Protein AF-A0A3L6QCS3-F1 (afdb_monomer_lite)

Structure (mmCIF, N/CA/C/O backbone):
data_AF-A0A3L6QCS3-F1
#
_entry.id   AF-A0A3L6QCS3-F1
#
loop_
_atom_site.group_PDB
_atom_site.id
_atom_site.type_symbol
_atom_site.label_atom_id
_atom_site.label_alt_id
_atom_site.label_comp_id
_atom_site.label_asym_id
_atom_site.label_entity_id
_atom_site.label_seq_id
_atom_site.pdbx_PDB_ins_code
_atom_site.Cartn_x
_atom_site.Cartn_y
_atom_site.Cartn_z
_atom_site.occupancy
_atom_site.B_iso_or_equiv
_atom_site.auth_seq_id
_atom_site.auth_comp_id
_atom_site.auth_asym_id
_atom_site.auth_atom_id
_atom_site.pdbx_PDB_model_num
ATOM 1 N N . MET A 1 1 ? -27.049 5.286 -8.875 1.00 29.06 1 MET A N 1
ATOM 2 C CA . MET A 1 1 ? -26.240 6.213 -8.058 1.00 29.06 1 MET A CA 1
ATOM 3 C C . MET A 1 1 ? -25.420 5.361 -7.111 1.00 29.06 1 MET A C 1
ATOM 5 O O . MET A 1 1 ? -26.005 4.749 -6.232 1.00 29.06 1 MET A O 1
ATOM 9 N N . ALA A 1 2 ? -24.121 5.216 -7.363 1.00 25.64 2 ALA A N 1
ATOM 10 C CA . ALA A 1 2 ? -23.216 4.507 -6.466 1.00 25.64 2 ALA A CA 1
ATOM 11 C C . ALA A 1 2 ? -22.582 5.552 -5.545 1.00 25.64 2 ALA A C 1
ATOM 13 O O . ALA A 1 2 ? -21.767 6.357 -5.992 1.00 25.64 2 ALA A O 1
ATOM 14 N N . THR A 1 3 ? -23.014 5.604 -4.289 1.00 27.67 3 THR A N 1
ATOM 15 C CA . THR A 1 3 ? -22.291 6.328 -3.246 1.00 27.67 3 THR A CA 1
ATOM 16 C C . THR A 1 3 ? -21.029 5.529 -2.953 1.00 27.67 3 THR A C 1
ATOM 18 O O . THR A 1 3 ? -21.089 4.464 -2.347 1.00 27.67 3 THR A O 1
ATOM 21 N N . SER A 1 4 ? -19.896 6.010 -3.461 1.00 33.09 4 SER A N 1
ATOM 22 C CA . SER A 1 4 ? -18.569 5.577 -3.032 1.00 33.09 4 SER A CA 1
ATOM 23 C C . SER A 1 4 ? -18.383 6.039 -1.589 1.00 33.09 4 SER A C 1
ATOM 25 O O . SER A 1 4 ? -17.844 7.117 -1.346 1.00 33.09 4 SER A O 1
ATOM 27 N N . THR A 1 5 ? -18.892 5.267 -0.633 1.00 35.19 5 THR A N 1
ATOM 28 C CA . THR A 1 5 ? -18.577 5.444 0.782 1.00 35.19 5 THR A CA 1
ATOM 29 C C . THR A 1 5 ? -17.108 5.067 0.930 1.00 35.19 5 THR A C 1
ATOM 31 O O . THR A 1 5 ? -16.759 3.893 0.901 1.00 35.19 5 THR A O 1
ATOM 34 N N . GLY A 1 6 ? -16.222 6.061 0.921 1.00 42.38 6 GLY A N 1
ATOM 35 C CA . GLY A 1 6 ? -14.818 5.824 1.225 1.00 42.38 6 GLY A CA 1
ATOM 36 C C . GLY A 1 6 ? -14.727 5.413 2.687 1.00 42.38 6 GLY A C 1
ATOM 37 O O . GLY A 1 6 ? -15.093 6.204 3.552 1.00 42.38 6 GLY A O 1
ATOM 38 N N . ASP A 1 7 ? -14.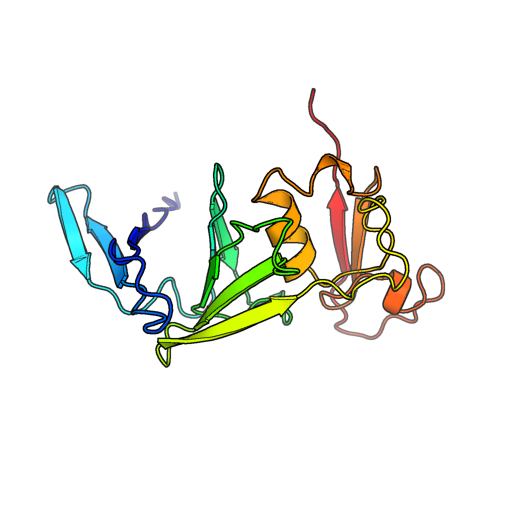289 4.186 2.952 1.00 53.19 7 ASP A N 1
ATOM 39 C CA . ASP A 1 7 ? -14.027 3.729 4.313 1.00 53.19 7 ASP A CA 1
ATOM 40 C C . ASP A 1 7 ? -12.887 4.574 4.892 1.00 53.19 7 ASP A C 1
ATOM 42 O O . ASP A 1 7 ? -11.745 4.519 4.428 1.00 53.19 7 ASP A O 1
ATOM 46 N N . VAL A 1 8 ? -13.215 5.426 5.864 1.00 56.22 8 VAL A N 1
ATOM 47 C CA . VAL A 1 8 ? -12.225 6.227 6.585 1.00 56.22 8 VAL A CA 1
ATOM 48 C C . VAL A 1 8 ? -11.620 5.336 7.663 1.00 56.22 8 VAL A C 1
ATOM 50 O O . VAL A 1 8 ? -12.317 4.879 8.573 1.00 56.22 8 VAL A O 1
ATOM 53 N N . LEU A 1 9 ? -10.321 5.078 7.535 1.00 60.03 9 LEU A N 1
ATOM 54 C CA . LEU A 1 9 ? -9.539 4.281 8.472 1.00 60.03 9 LEU A CA 1
ATOM 55 C C . LEU A 1 9 ? -8.520 5.178 9.170 1.00 60.03 9 LEU A C 1
ATOM 57 O O . LEU A 1 9 ? -7.829 5.961 8.514 1.00 60.03 9 LEU A O 1
ATOM 61 N N . THR A 1 10 ? -8.412 5.026 10.485 1.00 57.06 10 THR A N 1
ATOM 62 C CA . THR A 1 10 ? -7.349 5.641 11.284 1.00 57.06 10 THR A CA 1
ATOM 63 C C . THR A 1 10 ? -6.347 4.561 11.661 1.00 57.06 10 THR A C 1
ATOM 65 O O . THR A 1 10 ? -6.739 3.480 12.104 1.00 57.06 10 THR A O 1
ATOM 68 N N . VAL A 1 11 ? -5.063 4.859 11.472 1.00 59.88 11 VAL A N 1
ATOM 69 C CA . VAL A 1 11 ? -3.947 4.005 11.883 1.00 59.88 11 VAL A CA 1
ATOM 70 C C . VAL A 1 11 ? -3.185 4.745 12.971 1.00 59.88 11 VAL A C 1
ATOM 72 O O . VAL A 1 11 ? -2.696 5.849 12.725 1.00 59.88 11 VAL A O 1
ATOM 75 N N . GLU A 1 12 ? -3.121 4.165 14.165 1.00 53.03 12 GLU A N 1
ATOM 76 C CA . GLU A 1 12 ? -2.418 4.749 15.310 1.00 53.03 12 GLU A CA 1
ATOM 77 C C . GLU A 1 12 ? -1.110 3.989 15.571 1.00 53.03 12 GLU A C 1
ATOM 79 O O . GLU A 1 12 ? -1.026 2.774 15.380 1.00 53.03 12 GLU A O 1
ATOM 84 N N . LEU A 1 13 ? -0.069 4.735 15.949 1.00 53.19 13 LEU A N 1
ATOM 85 C CA . LEU A 1 13 ? 1.239 4.207 16.331 1.00 53.19 13 LEU A CA 1
ATOM 86 C C . LEU A 1 13 ? 1.393 4.350 17.842 1.00 53.19 13 LEU A C 1
ATOM 88 O O . LEU A 1 13 ? 1.134 5.429 18.377 1.00 53.19 13 LEU A O 1
ATOM 92 N N . ASP A 1 14 ? 1.852 3.292 18.507 1.00 44.56 14 ASP A N 1
ATOM 93 C CA . ASP A 1 14 ? 2.104 3.314 19.948 1.00 44.56 14 ASP A CA 1
ATOM 94 C C . ASP A 1 14 ? 3.139 4.419 20.299 1.00 44.56 14 ASP A C 1
ATOM 96 O O . ASP A 1 14 ? 4.231 4.448 19.716 1.00 44.56 14 ASP A O 1
ATOM 100 N N . PRO A 1 15 ? 2.814 5.378 21.190 1.00 37.50 15 PRO A N 1
ATOM 101 C CA . PRO A 1 15 ? 3.612 6.588 21.425 1.00 37.50 15 PRO A CA 1
ATOM 102 C C . PRO A 1 15 ? 4.946 6.410 22.182 1.00 37.50 15 PRO A C 1
ATOM 104 O O . PRO A 1 15 ? 5.639 7.406 22.400 1.00 37.50 15 PRO A O 1
ATOM 107 N N . GLU A 1 16 ? 5.349 5.203 22.593 1.00 33.91 16 GLU A N 1
ATOM 108 C CA . GLU A 1 16 ? 6.603 4.973 23.338 1.00 33.91 16 GLU A CA 1
ATOM 109 C C . GLU A 1 16 ? 7.775 4.555 22.417 1.00 33.91 16 GLU A C 1
ATOM 111 O O . GLU A 1 16 ? 7.832 3.415 21.949 1.00 33.91 16 GLU A O 1
ATOM 116 N N . PRO A 1 17 ? 8.802 5.408 22.197 1.00 35.31 17 PRO A N 1
ATOM 117 C CA . PRO A 1 17 ? 9.951 5.072 21.368 1.00 35.31 17 PRO A CA 1
ATOM 118 C C . PRO A 1 17 ? 10.971 4.289 22.202 1.00 35.31 17 PRO A C 1
ATOM 120 O O . PRO A 1 17 ? 12.055 4.771 22.537 1.00 35.31 17 PRO A O 1
ATOM 123 N N . ARG A 1 18 ? 10.637 3.049 22.558 1.00 33.62 18 ARG A N 1
ATOM 124 C CA . ARG A 1 18 ? 11.627 2.074 23.018 1.00 33.62 18 ARG A CA 1
ATOM 125 C C . ARG A 1 18 ? 12.065 1.268 21.809 1.00 33.62 18 ARG A C 1
ATOM 127 O O . ARG A 1 18 ? 11.313 0.464 21.282 1.00 33.62 18 ARG A O 1
ATOM 134 N N . LEU A 1 19 ? 13.309 1.485 21.387 1.00 40.09 19 LEU A N 1
ATOM 135 C CA . LEU A 1 19 ? 13.976 0.904 20.211 1.00 40.09 19 LEU A CA 1
ATOM 136 C C . LEU A 1 19 ? 14.023 -0.648 20.131 1.00 40.09 19 LEU A C 1
ATOM 138 O O . LEU A 1 19 ? 14.814 -1.178 19.356 1.00 40.09 19 LEU A O 1
ATOM 142 N N . VAL A 1 20 ? 13.216 -1.399 20.891 1.00 36.81 20 VAL A N 1
ATOM 143 C CA . VAL A 1 20 ? 13.200 -2.876 20.895 1.00 36.81 20 VAL A CA 1
ATOM 144 C C . VAL A 1 20 ? 11.790 -3.479 21.070 1.00 36.81 20 VAL A C 1
ATOM 146 O O . VAL A 1 20 ? 11.675 -4.661 21.364 1.00 36.81 20 VAL A O 1
ATOM 149 N N . ASP A 1 21 ? 10.708 -2.734 20.833 1.00 42.94 21 ASP A N 1
ATOM 150 C CA . ASP A 1 21 ? 9.407 -3.359 20.545 1.00 42.94 21 ASP A CA 1
ATOM 151 C C . ASP A 1 21 ? 8.806 -2.663 19.324 1.00 42.94 21 ASP A C 1
ATOM 153 O O . ASP A 1 21 ? 8.372 -1.517 19.392 1.00 42.94 21 ASP A O 1
ATOM 157 N N . ARG A 1 22 ? 8.899 -3.296 18.148 1.00 45.91 22 ARG A N 1
ATOM 158 C CA . ARG A 1 22 ? 8.315 -2.769 16.902 1.00 45.91 22 ARG A CA 1
ATOM 159 C C . ARG A 1 22 ? 6.811 -3.056 16.930 1.00 45.91 22 ARG A C 1
ATOM 161 O O . ARG A 1 22 ? 6.335 -3.931 16.212 1.00 45.91 22 ARG A O 1
ATOM 168 N N . GLY A 1 23 ? 6.154 -2.367 17.862 1.00 51.41 23 GLY A N 1
ATOM 169 C CA . GLY A 1 23 ? 4.829 -2.624 18.408 1.00 51.41 23 GLY A CA 1
ATOM 170 C C . GLY A 1 23 ? 3.680 -2.450 17.423 1.00 51.41 23 GLY A C 1
ATOM 171 O O . GLY A 1 23 ? 3.787 -1.779 16.398 1.00 51.41 23 GLY A O 1
ATOM 172 N N . GLN A 1 24 ? 2.600 -3.137 17.776 1.00 65.31 24 GLN A N 1
ATOM 173 C CA . GLN A 1 24 ? 1.369 -3.370 17.034 1.00 65.31 24 GLN A CA 1
ATOM 174 C C . GLN A 1 24 ? 0.820 -2.108 16.364 1.00 65.31 24 GLN A C 1
ATOM 176 O O . GLN A 1 24 ? 0.533 -1.109 17.013 1.00 65.31 24 GLN A O 1
ATOM 181 N N . VAL A 1 25 ? 0.631 -2.182 15.047 1.00 76.62 25 VAL A N 1
ATOM 182 C CA . VAL A 1 25 ? -0.197 -1.218 14.325 1.00 76.62 25 VAL A CA 1
ATOM 183 C C . VAL A 1 25 ? -1.651 -1.546 14.621 1.00 76.62 25 VAL A C 1
ATOM 185 O O . VAL A 1 25 ? -2.118 -2.636 14.285 1.00 76.62 25 VAL A O 1
ATOM 188 N N . GLU A 1 26 ? -2.364 -0.602 15.222 1.00 84.12 26 GLU A N 1
ATOM 189 C CA . GLU A 1 26 ? -3.800 -0.721 15.440 1.00 84.12 26 GLU A CA 1
ATOM 190 C C . GLU A 1 26 ? -4.560 0.028 14.347 1.00 84.12 26 GLU A C 1
ATOM 192 O O . GLU A 1 26 ? -4.230 1.162 13.980 1.00 84.12 26 GLU A O 1
ATOM 197 N N . VAL A 1 27 ? -5.587 -0.624 13.807 1.00 86.38 27 VAL A N 1
ATOM 198 C CA . VAL A 1 27 ? -6.430 -0.064 12.754 1.00 86.38 27 VAL A CA 1
ATOM 199 C C . VAL A 1 27 ? -7.840 0.092 13.296 1.00 86.38 27 VAL A C 1
ATOM 201 O O . VAL A 1 27 ? -8.400 -0.817 13.908 1.00 86.38 27 VAL A O 1
ATOM 204 N N . PHE A 1 28 ? -8.437 1.251 13.044 1.00 87.69 28 PHE A N 1
ATOM 205 C CA . PHE A 1 28 ? -9.801 1.548 13.453 1.00 87.69 28 PHE A CA 1
ATOM 206 C C . PHE A 1 28 ? -10.630 2.000 12.258 1.00 87.69 28 PHE A C 1
ATOM 208 O O . PHE A 1 28 ? -10.220 2.871 11.489 1.00 87.69 28 PHE A O 1
ATOM 215 N N . GLN A 1 29 ? -11.833 1.447 12.140 1.00 87.94 29 GLN A N 1
ATOM 216 C CA . GLN A 1 29 ? -12.875 1.983 11.280 1.00 87.94 29 GLN A CA 1
ATOM 217 C C . GLN A 1 29 ? -13.545 3.166 11.975 1.00 87.94 29 GLN A C 1
ATOM 219 O O . GLN A 1 29 ? -13.969 3.067 13.130 1.00 87.94 29 GLN A O 1
ATOM 224 N N . VAL A 1 30 ? -13.648 4.289 11.268 1.00 87.62 30 VAL A N 1
ATOM 225 C CA . VAL A 1 30 ? -14.324 5.481 11.780 1.00 87.62 30 VAL A CA 1
ATOM 226 C C . VAL A 1 30 ? -15.817 5.381 11.473 1.00 87.62 30 VAL A C 1
ATOM 228 O O . VAL A 1 30 ? -16.235 5.477 10.321 1.00 87.62 30 VAL A O 1
ATOM 231 N N . ASP A 1 31 ? -16.632 5.214 12.512 1.00 86.50 31 ASP A N 1
ATOM 232 C CA . ASP A 1 31 ? -18.085 5.354 12.427 1.00 86.50 31 ASP A CA 1
ATOM 233 C C . ASP A 1 31 ? -18.431 6.825 12.679 1.00 86.50 31 ASP A C 1
ATOM 235 O O . ASP A 1 31 ? -18.474 7.295 13.819 1.00 86.50 31 ASP A O 1
ATOM 239 N N . VAL A 1 32 ? -18.599 7.568 11.583 1.00 85.81 32 VAL A N 1
ATOM 240 C CA . VAL A 1 32 ? -18.851 9.015 11.607 1.00 85.81 32 VAL A CA 1
ATOM 241 C C . VAL A 1 32 ? -20.210 9.330 12.230 1.00 85.81 32 VAL A C 1
ATOM 243 O O . VAL A 1 32 ? -20.324 10.299 12.978 1.00 85.81 32 VAL A O 1
ATOM 246 N N . ASP A 1 33 ? -21.220 8.498 11.969 1.00 87.44 33 ASP A N 1
ATOM 247 C CA . ASP A 1 33 ? -22.586 8.717 12.446 1.00 87.44 33 ASP A CA 1
ATOM 248 C C . ASP A 1 33 ? -22.684 8.528 13.963 1.00 87.44 33 ASP A C 1
ATOM 250 O O . ASP A 1 33 ? -23.346 9.303 14.657 1.00 87.44 33 ASP A O 1
ATOM 254 N N . ALA A 1 34 ? -21.995 7.517 14.497 1.00 85.94 34 ALA A N 1
ATOM 255 C CA . ALA A 1 34 ? -21.925 7.271 15.934 1.00 85.94 34 ALA A CA 1
ATOM 256 C C . ALA A 1 34 ? -20.772 8.018 16.630 1.00 85.94 34 ALA A C 1
ATOM 258 O O . ALA A 1 34 ? -20.664 7.945 17.856 1.00 85.94 34 ALA A O 1
ATOM 259 N N . GLY A 1 35 ? -19.908 8.710 15.879 1.00 87.81 35 GLY A N 1
ATOM 260 C CA . GLY A 1 35 ? -18.752 9.438 16.404 1.00 87.81 35 GLY A CA 1
ATOM 261 C C . GLY A 1 35 ? -17.768 8.552 17.175 1.00 87.81 35 GLY A C 1
ATOM 262 O O . GLY A 1 35 ? -17.218 8.990 18.186 1.00 87.81 35 GLY A O 1
ATOM 263 N N . LYS A 1 36 ? -17.580 7.297 16.748 1.00 88.94 36 LYS A N 1
ATOM 264 C CA . LYS A 1 36 ? -16.758 6.302 17.458 1.00 88.94 36 LYS A CA 1
ATOM 265 C C . LYS A 1 36 ? -15.733 5.642 16.542 1.00 88.94 36 LYS A C 1
ATOM 267 O O . LYS A 1 36 ? -15.930 5.521 15.335 1.00 88.94 36 LYS A O 1
ATOM 272 N N . LEU A 1 37 ? -14.669 5.144 17.160 1.00 87.31 37 LEU A N 1
ATOM 273 C CA . LEU A 1 37 ? -13.680 4.284 16.522 1.00 87.31 37 LEU A CA 1
ATOM 274 C C . LEU A 1 37 ? -14.018 2.823 16.822 1.00 87.31 37 LEU A C 1
ATOM 276 O O . LEU A 1 37 ? -14.239 2.454 17.976 1.00 87.31 37 LEU A O 1
ATOM 280 N N . VAL A 1 38 ? -14.081 2.001 15.779 1.00 88.81 38 VAL A N 1
ATOM 281 C CA . VAL A 1 38 ? -14.337 0.563 15.883 1.00 88.81 38 VAL A CA 1
ATOM 282 C C . VAL A 1 38 ? -13.048 -0.176 15.519 1.00 88.81 38 VAL A C 1
ATOM 284 O O . VAL A 1 38 ? -12.60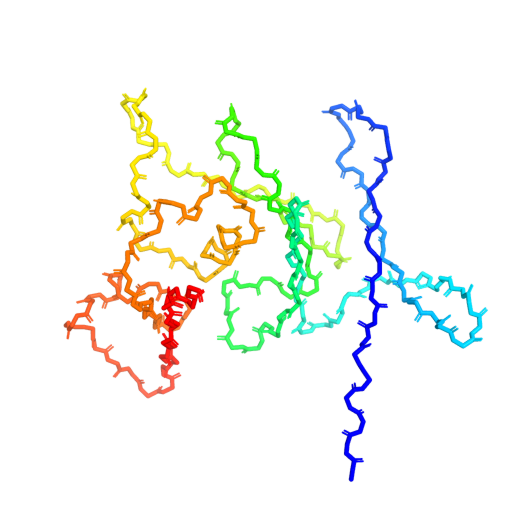2 -0.042 14.380 1.00 88.81 38 VAL A O 1
ATOM 287 N N . PRO A 1 39 ? -12.433 -0.937 16.444 1.00 87.44 39 PRO A N 1
ATOM 288 C CA . PRO A 1 39 ? -11.227 -1.701 16.140 1.00 87.44 39 PRO A CA 1
ATOM 289 C C . PRO A 1 39 ? -11.446 -2.653 14.960 1.00 87.44 39 PRO A C 1
ATOM 291 O O . PRO A 1 39 ? -12.470 -3.337 14.890 1.00 87.44 39 PRO A O 1
ATOM 294 N N . THR A 1 40 ? -10.474 -2.720 14.053 1.00 88.19 40 THR A N 1
ATOM 295 C CA . THR A 1 40 ? -10.446 -3.653 12.924 1.00 88.19 40 THR A CA 1
ATOM 296 C C . THR A 1 40 ? -9.047 -4.238 12.756 1.00 88.19 40 THR A C 1
ATOM 298 O O . THR A 1 40 ? -8.042 -3.605 13.061 1.00 88.19 40 THR A O 1
ATOM 301 N N . SER A 1 41 ? -8.970 -5.468 12.259 1.00 85.44 41 SER A N 1
ATOM 302 C CA . SER A 1 41 ? -7.703 -6.147 11.973 1.00 85.44 41 SER A CA 1
ATOM 303 C C . SER A 1 41 ? -7.256 -5.979 10.518 1.00 85.44 41 SER A C 1
ATOM 305 O O . SER A 1 41 ? -6.330 -6.654 10.075 1.00 85.44 41 SER A O 1
ATOM 307 N N . THR A 1 42 ? -7.960 -5.164 9.728 1.00 88.81 42 THR A N 1
ATOM 308 C CA . THR A 1 42 ? -7.707 -5.050 8.291 1.00 88.81 42 THR A CA 1
ATOM 309 C C . THR A 1 42 ? -7.969 -3.652 7.753 1.00 88.81 42 THR A C 1
ATOM 311 O O . THR A 1 42 ? -8.897 -2.967 8.185 1.00 88.81 42 THR A O 1
ATOM 314 N N . VAL A 1 43 ? -7.178 -3.272 6.747 1.00 88.50 43 VAL A N 1
ATOM 315 C CA . VAL A 1 43 ? -7.414 -2.096 5.889 1.00 88.50 43 VAL A CA 1
ATOM 316 C C . VAL A 1 43 ? -8.186 -2.440 4.602 1.00 88.50 43 VAL A C 1
ATOM 318 O O . VAL A 1 43 ? -8.351 -1.599 3.718 1.00 88.50 43 VAL A O 1
ATOM 321 N N . GLY A 1 44 ? -8.655 -3.686 4.494 1.00 88.69 44 GLY A N 1
ATOM 322 C CA . GLY A 1 44 ? -9.206 -4.310 3.295 1.00 88.69 44 GLY A CA 1
ATOM 323 C C . GLY A 1 44 ? -8.279 -5.416 2.778 1.00 88.69 44 GLY A C 1
ATOM 324 O O . GLY A 1 44 ? -7.085 -5.198 2.591 1.00 88.69 44 GLY A O 1
ATOM 325 N N . ALA A 1 45 ? -8.834 -6.603 2.514 1.00 87.44 45 ALA A N 1
ATOM 326 C CA . ALA A 1 45 ? -8.068 -7.795 2.121 1.00 87.44 45 ALA A CA 1
ATOM 327 C C . ALA A 1 45 ? -7.301 -7.648 0.792 1.00 87.44 45 ALA A C 1
ATOM 329 O O . ALA A 1 45 ? -6.384 -8.411 0.519 1.00 87.44 45 ALA A O 1
ATOM 330 N N . ASP A 1 46 ? -7.685 -6.690 -0.047 1.00 91.50 46 ASP A N 1
ATOM 331 C CA . ASP A 1 46 ? -7.071 -6.370 -1.336 1.00 91.50 46 ASP A CA 1
ATOM 332 C C . ASP A 1 46 ? -6.557 -4.927 -1.382 1.00 91.50 46 ASP A C 1
ATOM 334 O O . ASP A 1 46 ? -6.489 -4.318 -2.456 1.00 91.50 46 ASP A O 1
ATOM 338 N N . ARG A 1 47 ? -6.254 -4.352 -0.213 1.00 91.81 47 ARG A N 1
ATOM 339 C CA . ARG A 1 47 ? -5.786 -2.977 -0.078 1.00 91.81 47 ARG A CA 1
ATOM 340 C C . ARG A 1 47 ? -4.492 -2.880 0.702 1.00 91.81 47 ARG A C 1
ATOM 342 O O . ARG A 1 47 ? -4.240 -3.653 1.617 1.00 91.81 47 ARG A O 1
ATOM 349 N N . ALA A 1 48 ? -3.718 -1.867 0.348 1.00 93.19 48 ALA A N 1
ATOM 350 C CA . ALA A 1 48 ? -2.599 -1.380 1.133 1.00 93.19 48 ALA A CA 1
ATOM 351 C C . ALA A 1 48 ? -2.811 0.096 1.460 1.00 93.19 48 ALA A C 1
ATOM 353 O O . ALA A 1 48 ? -3.501 0.814 0.722 1.00 93.19 48 ALA A O 1
ATOM 354 N N . VAL A 1 49 ? -2.210 0.550 2.556 1.00 92.06 49 VAL A N 1
ATOM 355 C CA . VAL A 1 49 ? -2.205 1.960 2.954 1.00 92.06 49 VAL A CA 1
ATOM 356 C C . VAL A 1 49 ? -0.766 2.436 3.078 1.00 92.06 49 VAL A C 1
ATOM 358 O O . VAL A 1 49 ? -0.001 1.884 3.855 1.00 92.06 49 VAL A O 1
ATOM 361 N N . PHE A 1 50 ? -0.407 3.474 2.333 1.00 90.50 50 PHE A N 1
ATOM 362 C CA . PHE A 1 50 ? 0.865 4.181 2.434 1.00 90.50 50 PHE A CA 1
ATOM 363 C C . PHE A 1 50 ? 0.670 5.416 3.306 1.00 90.50 50 PHE A C 1
ATOM 365 O O . PHE A 1 50 ? -0.252 6.193 3.060 1.00 90.50 50 PHE A O 1
ATOM 372 N N . ILE A 1 51 ? 1.525 5.599 4.308 1.00 86.62 51 ILE A N 1
ATOM 373 C CA . ILE A 1 51 ? 1.480 6.698 5.275 1.00 86.62 51 ILE A CA 1
ATOM 374 C C . ILE A 1 51 ? 2.851 7.375 5.294 1.00 86.62 51 ILE A C 1
ATOM 376 O O . ILE A 1 51 ? 3.840 6.785 5.724 1.00 86.62 51 ILE A O 1
ATOM 380 N N . GLY A 1 52 ? 2.913 8.616 4.820 1.00 80.31 52 GLY A N 1
ATOM 381 C CA . GLY A 1 52 ? 4.086 9.489 4.909 1.00 80.31 52 GLY A CA 1
ATOM 382 C C . GLY A 1 52 ? 3.869 10.621 5.905 1.00 80.31 52 GLY A C 1
ATOM 383 O O . GLY A 1 52 ? 2.850 10.681 6.591 1.00 80.31 52 GLY A O 1
ATOM 384 N N . SER A 1 53 ? 4.804 11.572 5.949 1.00 74.50 53 SER A N 1
ATOM 385 C CA . SER A 1 53 ? 4.749 12.667 6.930 1.00 74.50 53 SER A CA 1
ATOM 386 C C . SER A 1 53 ? 3.596 13.648 6.682 1.00 74.50 53 SER A C 1
ATOM 388 O O . SER A 1 53 ? 3.144 14.327 7.600 1.00 74.50 53 SER A O 1
ATOM 390 N N . THR A 1 54 ? 3.139 13.768 5.430 1.00 71.50 54 THR A N 1
ATOM 391 C CA . THR A 1 54 ? 2.116 14.757 5.023 1.00 71.50 54 THR A CA 1
ATOM 392 C C . THR A 1 54 ? 1.002 14.186 4.153 1.00 71.50 54 THR A C 1
ATOM 394 O O . THR A 1 54 ? -0.004 14.858 3.924 1.00 71.50 54 THR A O 1
ATOM 397 N N . ARG A 1 55 ? 1.175 12.971 3.632 1.00 78.56 55 ARG A N 1
ATOM 398 C CA . ARG A 1 55 ? 0.254 12.337 2.691 1.00 78.56 55 ARG A CA 1
ATOM 399 C C . ARG A 1 55 ? 0.001 10.908 3.126 1.00 78.56 55 ARG A C 1
ATOM 401 O O . ARG A 1 55 ? 0.880 10.258 3.685 1.00 78.56 55 ARG A O 1
ATOM 408 N N . ALA A 1 56 ? -1.185 10.421 2.806 1.00 84.06 56 ALA A N 1
ATOM 409 C CA . ALA A 1 56 ? -1.504 9.011 2.870 1.00 84.06 56 ALA A CA 1
ATOM 410 C C . ALA A 1 56 ? -2.265 8.609 1.606 1.00 84.06 56 ALA A C 1
ATOM 412 O O . ALA A 1 56 ? -2.963 9.430 1.005 1.00 84.06 56 ALA A O 1
ATOM 413 N N . LEU A 1 57 ? -2.120 7.354 1.194 1.00 86.44 57 LEU A N 1
ATOM 414 C CA . LEU A 1 57 ? -2.779 6.795 0.019 1.00 86.44 57 LEU A CA 1
ATOM 415 C C . LEU A 1 57 ? -3.234 5.375 0.324 1.00 86.44 57 LEU A C 1
ATOM 417 O O . LEU A 1 57 ? -2.442 4.556 0.771 1.00 86.44 57 LEU A O 1
ATOM 421 N N . SER A 1 58 ? -4.490 5.064 0.014 1.00 88.69 58 SER A N 1
ATOM 422 C CA . SER A 1 58 ? -4.959 3.682 -0.043 1.00 88.69 58 SER A CA 1
ATOM 423 C C . SER A 1 58 ? -5.089 3.243 -1.495 1.00 88.69 58 SER A C 1
ATOM 425 O O . SER A 1 58 ? -5.660 3.967 -2.314 1.00 88.69 58 SER A O 1
ATOM 427 N N . ILE A 1 59 ? -4.569 2.059 -1.811 1.00 86.12 59 ILE A N 1
ATOM 428 C CA . ILE A 1 59 ? -4.551 1.513 -3.169 1.00 86.12 59 ILE A CA 1
ATOM 429 C C . ILE A 1 59 ? -5.008 0.055 -3.172 1.00 86.12 59 ILE A C 1
ATOM 431 O O . ILE A 1 59 ? -4.764 -0.684 -2.220 1.00 86.12 59 ILE A O 1
ATOM 435 N N . SER A 1 60 ? -5.695 -0.352 -4.242 1.00 87.75 60 SER A N 1
ATOM 436 C CA . SER A 1 60 ? -6.031 -1.758 -4.476 1.00 87.75 60 SER A CA 1
ATOM 437 C C . SER A 1 60 ? -4.792 -2.519 -4.942 1.00 87.75 60 SER A C 1
ATOM 439 O O . SER A 1 60 ? -4.128 -2.070 -5.868 1.00 87.75 60 SER A O 1
ATOM 441 N N . THR A 1 61 ? -4.509 -3.679 -4.357 1.00 89.50 61 THR A N 1
ATOM 442 C CA . THR A 1 61 ? -3.321 -4.493 -4.669 1.00 89.50 61 THR A CA 1
ATOM 443 C C . THR A 1 61 ? -3.544 -5.501 -5.796 1.00 89.50 61 THR A C 1
ATOM 445 O O . THR A 1 61 ? -2.601 -6.132 -6.261 1.00 89.50 61 THR A O 1
ATOM 448 N N . ARG A 1 62 ? -4.779 -5.641 -6.303 1.00 85.81 62 ARG A N 1
ATOM 449 C CA . ARG A 1 62 ? -5.151 -6.681 -7.288 1.00 85.81 62 ARG A CA 1
ATOM 450 C C . ARG A 1 62 ? -4.340 -6.655 -8.583 1.00 85.81 62 ARG A C 1
ATOM 452 O O . ARG A 1 62 ? -4.242 -7.681 -9.247 1.00 85.81 62 ARG A O 1
ATOM 459 N N . LEU A 1 63 ? -3.839 -5.484 -8.966 1.00 79.62 63 LEU A N 1
ATOM 460 C CA . LEU A 1 63 ? -3.083 -5.273 -10.202 1.00 79.62 63 LEU A CA 1
ATOM 461 C C . LEU A 1 63 ? -1.577 -5.124 -9.958 1.00 79.62 63 LEU A C 1
ATOM 463 O O . LEU A 1 63 ? -0.824 -5.027 -10.922 1.00 79.62 63 LEU A O 1
ATOM 467 N N . PHE A 1 64 ? -1.148 -5.096 -8.694 1.00 84.25 64 PHE A N 1
ATOM 468 C CA . PHE A 1 64 ? 0.185 -4.652 -8.297 1.00 84.25 64 PHE A CA 1
ATOM 469 C C . PHE A 1 64 ? 0.842 -5.686 -7.375 1.00 84.25 64 PHE A C 1
ATOM 471 O O . PHE A 1 64 ? 0.763 -5.563 -6.152 1.00 84.25 64 PHE A O 1
ATOM 478 N N . PRO A 1 65 ? 1.453 -6.745 -7.938 1.00 83.62 65 PRO A N 1
ATOM 479 C CA . PRO A 1 65 ? 2.104 -7.807 -7.173 1.00 83.62 65 PRO A CA 1
ATOM 480 C C . PRO A 1 65 ? 3.263 -7.357 -6.267 1.00 83.62 65 PRO A C 1
ATOM 482 O O . PRO A 1 65 ? 3.625 -8.114 -5.370 1.00 83.62 65 PRO A O 1
ATOM 485 N N . SER A 1 66 ? 3.854 -6.175 -6.470 1.00 85.31 66 SER A N 1
ATOM 486 C CA . SER A 1 66 ? 4.849 -5.598 -5.550 1.00 85.31 66 SER A CA 1
ATOM 487 C C . SER A 1 66 ? 4.224 -5.018 -4.280 1.00 85.31 66 SER A C 1
ATOM 489 O O . SER A 1 66 ? 4.924 -4.823 -3.290 1.00 85.31 66 SER A O 1
ATOM 491 N N . ILE A 1 67 ? 2.910 -4.771 -4.271 1.00 90.31 67 ILE A N 1
ATOM 492 C CA . ILE A 1 67 ? 2.211 -4.197 -3.124 1.00 90.31 67 ILE A CA 1
ATOM 493 C C . ILE A 1 67 ? 1.578 -5.317 -2.292 1.00 90.31 67 ILE A C 1
ATOM 495 O O . ILE A 1 67 ? 0.652 -6.003 -2.729 1.00 90.31 67 ILE A O 1
ATOM 499 N N . ALA A 1 68 ? 2.042 -5.464 -1.054 1.00 91.88 68 ALA A N 1
ATOM 500 C CA . ALA A 1 68 ? 1.483 -6.382 -0.078 1.00 91.88 68 ALA A CA 1
ATOM 501 C C . ALA A 1 68 ? 0.035 -6.001 0.259 1.00 91.88 68 ALA A C 1
ATOM 503 O O . ALA A 1 68 ? -0.268 -4.855 0.597 1.00 91.88 68 ALA A O 1
ATOM 504 N N . ALA A 1 69 ? -0.870 -6.972 0.160 1.00 93.25 69 ALA A N 1
ATOM 505 C CA . ALA A 1 69 ? -2.261 -6.799 0.550 1.00 93.25 69 ALA A CA 1
ATOM 506 C C . ALA A 1 69 ? -2.407 -6.811 2.076 1.00 93.25 69 ALA A C 1
ATOM 508 O O . ALA A 1 69 ? -1.600 -7.413 2.777 1.00 93.25 69 ALA A O 1
ATOM 509 N N . ASN A 1 70 ? -3.446 -6.146 2.579 1.00 92.94 70 ASN A N 1
ATOM 510 C CA . ASN A 1 70 ? -3.710 -5.979 4.004 1.00 92.94 70 ASN A CA 1
ATOM 511 C C . ASN A 1 70 ? -2.488 -5.472 4.799 1.00 92.94 70 ASN A C 1
ATOM 513 O O . ASN A 1 70 ? -2.212 -5.924 5.912 1.00 92.94 70 ASN A O 1
ATOM 517 N N . ALA A 1 71 ? -1.741 -4.536 4.212 1.00 92.19 71 ALA A N 1
ATOM 518 C CA . ALA A 1 71 ? -0.498 -4.029 4.775 1.00 92.19 71 ALA A CA 1
ATOM 519 C C . ALA A 1 71 ? -0.486 -2.500 4.888 1.00 92.19 71 ALA A C 1
ATOM 521 O O . ALA A 1 71 ? -1.118 -1.781 4.103 1.00 92.19 71 ALA A O 1
ATOM 522 N N . VAL A 1 72 ? 0.274 -2.007 5.865 1.00 91.06 72 VAL A N 1
ATOM 523 C CA . VAL A 1 72 ? 0.538 -0.582 6.076 1.00 91.06 72 VAL A CA 1
ATOM 524 C C . VAL A 1 72 ? 2.007 -0.293 5.788 1.00 91.06 72 VAL A C 1
ATOM 526 O O . VAL A 1 72 ? 2.899 -0.882 6.391 1.00 91.06 72 VAL A O 1
ATOM 529 N N . TYR A 1 73 ? 2.250 0.629 4.865 1.00 90.19 73 TYR A N 1
ATOM 530 C CA . TYR A 1 73 ? 3.562 1.109 4.462 1.00 90.19 73 TYR A CA 1
ATOM 531 C C . TYR A 1 73 ? 3.838 2.432 5.175 1.00 90.19 73 TYR A C 1
ATOM 533 O O . TYR A 1 73 ? 3.218 3.451 4.873 1.00 90.19 73 TYR A O 1
ATOM 541 N N . PHE A 1 74 ? 4.783 2.433 6.107 1.00 86.94 74 PHE A N 1
ATOM 542 C CA . PHE A 1 74 ? 5.277 3.638 6.762 1.00 86.94 74 PHE A CA 1
ATOM 543 C C . PHE A 1 74 ? 6.433 4.210 5.954 1.00 86.94 74 PHE A C 1
ATOM 545 O O . PHE A 1 74 ? 7.551 3.699 5.993 1.00 86.94 74 PHE A O 1
ATOM 552 N N . CYS A 1 75 ? 6.146 5.274 5.216 1.00 80.69 75 CYS A N 1
ATOM 553 C CA . CYS A 1 75 ? 7.068 5.930 4.294 1.00 80.69 75 CYS A CA 1
ATOM 554 C C . CYS A 1 75 ? 7.851 7.074 4.945 1.00 80.69 75 CYS A C 1
ATOM 556 O O . CYS A 1 75 ? 8.554 7.786 4.244 1.00 80.69 75 CYS A O 1
ATOM 558 N N . ILE A 1 76 ? 7.714 7.268 6.262 1.00 70.94 76 ILE A N 1
ATOM 559 C CA . ILE A 1 76 ? 8.430 8.298 7.021 1.00 70.94 76 ILE A CA 1
ATOM 560 C C . ILE A 1 76 ? 9.896 7.865 7.136 1.00 70.94 76 ILE A C 1
ATOM 562 O O . ILE A 1 76 ? 10.294 7.160 8.067 1.00 70.94 76 ILE A O 1
ATOM 566 N N . GLY A 1 77 ? 10.684 8.223 6.127 1.00 60.62 77 GLY A N 1
ATOM 567 C CA . GLY A 1 77 ? 12.083 7.837 6.014 1.00 60.62 77 GLY A CA 1
ATOM 568 C C . GLY A 1 77 ? 12.984 8.733 6.861 1.00 60.62 77 GLY A C 1
ATOM 569 O O . GLY A 1 77 ? 12.848 9.955 6.870 1.00 60.62 77 GLY A O 1
ATOM 570 N N . SER A 1 78 ? 13.968 8.138 7.538 1.00 52.78 78 SER A N 1
ATOM 571 C CA . SER A 1 78 ? 15.122 8.890 8.038 1.00 52.78 78 SER A CA 1
ATOM 572 C C . SER A 1 78 ? 16.261 8.757 7.036 1.00 52.78 78 SER A C 1
ATOM 574 O O . SER A 1 78 ? 16.757 7.652 6.817 1.00 52.78 78 SER A O 1
ATOM 576 N N . ILE A 1 79 ? 16.730 9.886 6.489 1.00 48.34 79 ILE A N 1
ATOM 577 C CA . ILE A 1 79 ? 17.889 9.959 5.572 1.00 48.34 79 ILE A CA 1
ATOM 578 C C . ILE A 1 79 ? 19.134 9.293 6.190 1.00 48.34 79 ILE A C 1
ATOM 580 O O . ILE A 1 79 ? 20.018 8.842 5.475 1.00 48.34 79 ILE A O 1
ATOM 584 N N . SER A 1 80 ? 19.205 9.195 7.522 1.00 52.59 80 SER A N 1
ATOM 585 C CA . SER A 1 80 ? 20.332 8.591 8.241 1.00 52.59 80 SER A CA 1
ATOM 586 C C . SER A 1 80 ? 20.322 7.059 8.343 1.00 52.59 80 SER A C 1
ATOM 588 O O . SER A 1 80 ? 21.296 6.511 8.850 1.00 52.59 80 SER A O 1
ATOM 590 N N . MET A 1 81 ? 19.243 6.367 7.951 1.00 55.62 81 MET A N 1
ATOM 591 C CA . MET A 1 81 ? 19.018 4.946 8.293 1.00 55.62 81 MET A CA 1
ATOM 592 C C . MET A 1 81 ? 18.886 3.997 7.089 1.00 55.62 81 MET A C 1
ATOM 594 O O . MET A 1 81 ? 18.502 2.843 7.282 1.00 55.62 81 MET A O 1
ATOM 598 N N . ASP A 1 82 ? 19.161 4.459 5.863 1.00 64.56 82 ASP A N 1
ATOM 599 C CA . ASP A 1 82 ? 18.998 3.693 4.608 1.00 64.56 82 ASP A CA 1
ATOM 600 C C . ASP A 1 82 ? 17.605 3.057 4.422 1.00 64.56 82 ASP A C 1
ATOM 602 O O . ASP A 1 82 ? 17.424 2.146 3.614 1.00 64.56 82 ASP A O 1
ATOM 606 N N . LEU A 1 83 ? 16.607 3.510 5.182 1.00 70.50 83 LEU A N 1
ATOM 607 C CA . LEU A 1 83 ? 15.259 2.958 5.212 1.00 70.50 83 LEU A CA 1
ATOM 608 C C . LEU A 1 83 ? 14.365 3.790 4.293 1.00 70.50 83 LEU A C 1
ATOM 610 O O . LEU A 1 83 ? 14.116 4.961 4.578 1.00 70.50 83 LEU A O 1
ATOM 614 N N . LEU A 1 84 ? 13.879 3.173 3.216 1.00 73.56 84 LEU A N 1
ATOM 615 C CA . LEU A 1 84 ? 12.899 3.781 2.315 1.00 73.56 84 LEU A CA 1
ATOM 616 C C . LEU A 1 84 ? 11.526 3.827 2.972 1.00 73.56 84 LEU A C 1
ATOM 618 O O . LEU A 1 84 ? 10.893 4.873 3.054 1.00 73.56 84 LEU A O 1
ATOM 622 N N . PHE A 1 85 ? 11.072 2.669 3.436 1.00 80.31 85 PHE A N 1
ATOM 623 C CA . PHE A 1 85 ? 9.813 2.511 4.142 1.00 80.31 85 PHE A CA 1
ATOM 624 C C . PHE A 1 85 ? 9.839 1.228 4.970 1.00 80.31 85 PHE A C 1
ATOM 626 O O . PHE A 1 85 ? 10.677 0.343 4.777 1.00 80.31 85 PHE A O 1
ATOM 633 N N . TYR A 1 86 ? 8.911 1.135 5.911 1.00 84.94 86 TYR A N 1
ATOM 634 C CA . TYR A 1 86 ? 8.682 -0.050 6.722 1.00 84.94 86 TYR A CA 1
ATOM 635 C C . TYR A 1 86 ? 7.287 -0.597 6.435 1.00 84.94 86 TYR A C 1
ATOM 637 O O . TYR A 1 86 ? 6.312 0.144 6.530 1.00 84.94 86 TYR A O 1
ATOM 645 N N . ILE A 1 87 ? 7.189 -1.872 6.069 1.00 87.94 87 ILE A N 1
ATOM 646 C CA . ILE A 1 87 ? 5.909 -2.536 5.816 1.00 87.94 87 ILE A CA 1
ATOM 647 C C . ILE A 1 87 ? 5.485 -3.248 7.095 1.00 87.94 87 ILE A C 1
ATOM 649 O O . ILE A 1 87 ? 6.298 -3.941 7.702 1.00 87.94 87 ILE A O 1
ATOM 653 N N . VAL A 1 88 ? 4.219 -3.116 7.480 1.00 89.19 88 VAL A N 1
ATOM 654 C CA . VAL A 1 88 ? 3.574 -3.937 8.509 1.00 89.19 88 VAL A CA 1
ATOM 655 C C . VAL A 1 88 ? 2.441 -4.724 7.869 1.00 89.19 88 VAL A C 1
ATOM 657 O O . VAL A 1 88 ? 1.483 -4.143 7.361 1.00 89.19 88 VAL A O 1
ATOM 660 N N . HIS A 1 89 ? 2.550 -6.048 7.912 1.00 89.88 89 HIS A N 1
ATOM 661 C CA . HIS A 1 89 ? 1.530 -6.980 7.445 1.00 89.88 89 HIS A CA 1
ATOM 662 C C . HIS A 1 89 ? 0.520 -7.210 8.569 1.00 89.88 89 HIS A C 1
ATOM 664 O O . HIS A 1 89 ? 0.868 -7.732 9.629 1.00 89.88 89 HIS A O 1
ATOM 670 N N . LEU A 1 90 ? -0.741 -6.823 8.367 1.00 88.31 90 LEU A N 1
ATOM 671 C CA . LEU A 1 90 ? -1.751 -6.893 9.431 1.00 88.31 90 LEU A CA 1
ATOM 672 C C . LEU A 1 90 ? -2.230 -8.326 9.704 1.00 88.31 90 LEU A C 1
ATOM 674 O O . LEU A 1 90 ? -2.745 -8.601 10.783 1.00 88.31 90 LEU A O 1
ATOM 678 N N . ASP A 1 91 ? -2.014 -9.253 8.765 1.00 86.88 91 ASP A N 1
ATOM 679 C CA . ASP A 1 91 ? -2.408 -10.660 8.913 1.00 86.88 91 ASP A CA 1
ATOM 680 C C . ASP A 1 91 ? -1.657 -11.376 10.045 1.00 86.88 91 ASP A C 1
ATOM 682 O O . ASP A 1 91 ? -2.196 -12.273 10.694 1.00 86.88 91 ASP A O 1
ATOM 686 N N . ASN A 1 92 ? -0.398 -11.001 10.275 1.00 82.69 92 ASN A N 1
ATOM 687 C CA . ASN A 1 92 ? 0.480 -11.635 11.259 1.00 82.69 92 ASN A CA 1
ATOM 688 C C . ASN A 1 92 ? 1.145 -10.631 12.217 1.00 82.69 92 ASN A C 1
ATOM 690 O O . ASN A 1 92 ? 1.859 -11.053 13.127 1.00 82.69 92 ASN A O 1
ATOM 694 N N . GLY A 1 93 ? 0.932 -9.326 12.017 1.00 78.50 93 GLY A N 1
ATOM 695 C CA . GLY A 1 93 ? 1.573 -8.253 12.778 1.00 78.50 93 GLY A CA 1
ATOM 696 C C . GLY A 1 93 ? 3.083 -8.151 12.547 1.00 78.50 93 GLY A C 1
ATOM 697 O O . GLY A 1 93 ? 3.769 -7.441 13.280 1.00 78.50 93 GLY A O 1
ATOM 698 N N . TRP A 1 94 ? 3.627 -8.876 11.567 1.00 82.00 94 TRP A N 1
ATOM 699 C CA . TRP A 1 94 ? 5.047 -8.853 11.255 1.00 82.00 94 TRP A CA 1
ATOM 700 C C . TRP A 1 94 ? 5.378 -7.654 10.374 1.00 82.00 94 TRP A C 1
ATOM 702 O O . TRP A 1 94 ? 4.579 -7.248 9.528 1.00 82.00 94 TRP A O 1
ATOM 712 N N . GLY A 1 95 ? 6.577 -7.100 10.547 1.00 82.88 95 GLY A N 1
ATOM 713 C CA . GLY A 1 95 ? 7.033 -5.998 9.718 1.00 82.88 95 GLY A CA 1
ATOM 714 C C . GLY A 1 95 ? 8.446 -6.171 9.187 1.00 82.88 95 GLY A C 1
ATOM 715 O O . GLY A 1 95 ? 9.319 -6.749 9.841 1.00 82.88 95 GLY A O 1
ATOM 716 N N . GLU A 1 96 ? 8.663 -5.625 7.996 1.00 83.38 96 GLU A N 1
ATOM 717 C CA . GLU A 1 96 ? 9.917 -5.713 7.259 1.00 83.38 96 GLU A CA 1
ATOM 718 C C . GLU A 1 96 ? 10.367 -4.359 6.703 1.00 83.38 96 GLU A C 1
ATOM 720 O O . GLU A 1 96 ? 9.546 -3.544 6.277 1.00 83.38 96 GLU A O 1
ATOM 725 N N . PRO A 1 97 ? 11.681 -4.076 6.724 1.00 82.00 97 PRO A N 1
ATOM 726 C CA . PRO A 1 97 ? 12.219 -2.854 6.150 1.00 82.00 97 PRO A CA 1
ATOM 727 C C . PRO A 1 97 ? 12.480 -2.997 4.646 1.00 82.00 97 PRO A C 1
ATOM 729 O O . PRO A 1 97 ? 13.170 -3.925 4.225 1.00 82.00 97 PRO A O 1
ATOM 732 N N . ALA A 1 98 ? 12.062 -2.004 3.863 1.00 78.44 98 ALA A N 1
ATOM 733 C CA . ALA A 1 98 ? 12.593 -1.766 2.526 1.00 78.44 98 ALA A CA 1
ATOM 734 C C . ALA A 1 98 ? 13.759 -0.775 2.623 1.00 78.44 98 ALA A C 1
ATOM 736 O O . ALA A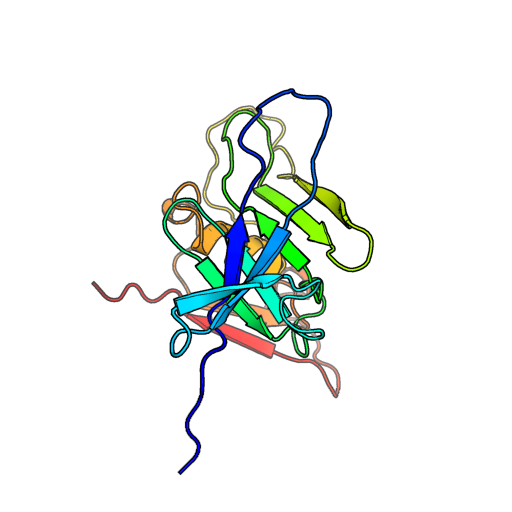 1 98 ? 13.608 0.335 3.140 1.00 78.44 98 ALA A O 1
ATOM 737 N N . ARG A 1 99 ? 14.943 -1.184 2.162 1.00 73.19 99 ARG A N 1
ATOM 738 C CA . ARG A 1 99 ? 16.170 -0.378 2.237 1.00 73.19 99 ARG A CA 1
ATOM 739 C C . ARG A 1 99 ? 16.623 0.083 0.860 1.00 73.19 99 ARG A C 1
ATOM 741 O O . ARG A 1 99 ? 16.446 -0.646 -0.113 1.00 73.19 99 ARG A O 1
ATOM 748 N N . LEU A 1 100 ? 17.241 1.263 0.795 1.00 64.44 100 LEU A N 1
ATOM 749 C CA . LEU A 1 100 ? 17.950 1.701 -0.407 1.00 64.44 100 LEU A CA 1
ATOM 750 C C . LEU A 1 100 ? 19.127 0.750 -0.687 1.00 64.44 100 LEU A C 1
ATOM 752 O O . LEU A 1 100 ? 19.849 0.391 0.249 1.00 64.44 100 LEU A O 1
ATOM 756 N N . PRO A 1 101 ? 19.385 0.371 -1.952 1.00 54.16 101 PRO A N 1
ATOM 757 C CA . PRO A 1 101 ? 20.696 -0.129 -2.326 1.00 54.16 101 PRO A CA 1
ATOM 758 C C . PRO A 1 101 ? 21.685 1.030 -2.157 1.00 54.16 101 PRO A C 1
ATOM 760 O O . PRO A 1 101 ? 21.614 2.040 -2.854 1.00 54.16 101 PRO A O 1
ATOM 763 N N . TYR A 1 102 ? 22.565 0.927 -1.166 1.00 47.88 102 TYR A N 1
ATOM 764 C CA . TYR A 1 102 ? 23.595 1.928 -0.913 1.00 47.88 102 TYR A CA 1
ATOM 765 C C . TYR A 1 102 ? 24.471 2.069 -2.170 1.00 47.88 102 TYR A C 1
ATOM 767 O O . TYR A 1 102 ? 25.075 1.094 -2.617 1.00 47.88 102 TYR A O 1
ATOM 775 N N . SER A 1 103 ? 24.553 3.271 -2.751 1.00 48.50 103 SER A N 1
ATOM 776 C CA . SER A 1 103 ? 25.657 3.582 -3.661 1.00 48.50 103 SER A CA 1
ATOM 777 C C . SER A 1 103 ? 26.914 3.679 -2.806 1.00 48.50 103 SER A C 1
ATOM 779 O O . SER A 1 103 ? 26.982 4.502 -1.894 1.00 48.50 103 SER A O 1
ATOM 781 N N . ASP A 1 104 ? 27.893 2.826 -3.090 1.00 42.16 104 ASP A N 1
ATOM 782 C CA . ASP A 1 104 ? 29.128 2.572 -2.331 1.00 42.16 104 ASP A CA 1
ATOM 783 C C . ASP A 1 104 ? 30.066 3.799 -2.161 1.00 42.16 104 ASP A C 1
ATOM 785 O O . ASP A 1 104 ? 31.245 3.660 -1.852 1.00 42.16 104 ASP A O 1
ATOM 789 N N . GLN A 1 105 ? 29.591 5.028 -2.397 1.00 42.56 105 GLN A N 1
ATOM 790 C CA . GLN A 1 105 ? 30.424 6.233 -2.489 1.00 42.56 105 GLN A CA 1
ATOM 791 C C . GLN A 1 105 ? 29.997 7.426 -1.623 1.00 42.56 105 GLN A C 1
ATOM 793 O O . GLN A 1 105 ? 30.592 8.492 -1.751 1.00 42.56 105 GLN A O 1
ATOM 798 N N . GLY A 1 106 ? 29.037 7.282 -0.702 1.00 43.59 106 GLY A N 1
ATOM 799 C CA . GLY A 1 106 ? 28.813 8.287 0.355 1.00 43.59 106 GLY A CA 1
ATOM 800 C C . GLY A 1 106 ? 28.514 9.713 -0.139 1.00 43.59 106 GLY A C 1
ATOM 801 O O . GLY A 1 106 ? 28.762 10.682 0.579 1.00 43.59 106 GLY A O 1
ATOM 802 N N . GLN A 1 107 ? 28.002 9.857 -1.362 1.00 41.62 107 GLN A N 1
ATOM 803 C CA . GLN A 1 107 ? 27.672 11.143 -1.965 1.00 41.62 107 GLN A CA 1
ATOM 804 C C . GLN A 1 107 ? 26.153 11.292 -2.049 1.00 41.62 107 GLN A C 1
ATOM 806 O O . GLN A 1 107 ? 25.450 10.322 -2.323 1.00 41.62 107 GLN A O 1
ATOM 811 N N . ALA A 1 108 ? 25.671 12.506 -1.755 1.00 42.22 108 ALA A N 1
ATOM 812 C CA . ALA A 1 108 ? 24.257 12.863 -1.675 1.00 42.22 108 ALA A CA 1
ATOM 813 C C . ALA A 1 108 ? 23.428 12.192 -2.779 1.00 42.22 108 ALA A C 1
ATOM 815 O O . ALA A 1 108 ? 23.801 12.267 -3.951 1.00 42.22 108 ALA A O 1
ATOM 816 N N . VAL A 1 109 ? 22.329 11.555 -2.355 1.00 47.31 109 VAL A N 1
ATOM 817 C CA . VAL A 1 109 ? 21.351 10.823 -3.170 1.00 47.31 109 VAL A CA 1
ATOM 818 C C . VAL A 1 109 ? 21.077 11.614 -4.448 1.00 47.31 109 VAL A C 1
ATOM 820 O O . VAL A 1 109 ? 20.388 12.635 -4.430 1.00 47.31 109 VAL A O 1
ATOM 823 N N . GLY A 1 110 ? 21.689 11.179 -5.551 1.00 47.66 110 GLY A N 1
ATOM 824 C CA . GLY A 1 110 ? 21.322 11.651 -6.879 1.00 47.66 110 GLY A CA 1
ATOM 825 C C . GLY A 1 110 ? 19.860 11.297 -7.166 1.00 47.66 110 GLY A C 1
ATOM 826 O O . GLY A 1 110 ? 19.229 10.603 -6.365 1.00 47.66 110 GLY A O 1
ATOM 827 N N . PRO A 1 111 ? 19.288 11.757 -8.290 1.00 51.91 111 PRO A N 1
ATOM 828 C CA . PRO A 1 111 ? 17.969 11.297 -8.687 1.00 51.91 111 PRO A CA 1
ATOM 829 C C . PRO A 1 111 ? 17.897 9.762 -8.621 1.00 51.91 111 PRO A C 1
ATOM 831 O O . PRO A 1 111 ? 18.882 9.102 -8.939 1.00 51.91 111 PRO A O 1
ATOM 834 N N . PHE A 1 112 ? 16.784 9.190 -8.165 1.00 55.06 112 PHE A N 1
ATOM 835 C CA . PHE A 1 112 ? 16.552 7.750 -8.203 1.00 55.06 112 PHE A CA 1
ATOM 836 C C . PHE A 1 112 ? 16.465 7.369 -9.690 1.00 55.06 112 PHE A C 1
ATOM 838 O O . PHE A 1 112 ? 15.430 7.549 -10.330 1.00 55.06 112 PHE A O 1
ATOM 845 N N . VAL A 1 113 ? 17.612 7.010 -10.281 1.00 50.66 113 VAL A N 1
ATOM 846 C CA . VAL A 1 113 ? 17.747 6.716 -11.721 1.00 50.66 113 VAL A CA 1
ATOM 847 C C . VAL A 1 113 ? 17.504 5.237 -12.006 1.00 50.66 113 VAL A C 1
ATOM 849 O O . VAL A 1 113 ? 17.258 4.871 -13.154 1.00 50.66 113 VAL A O 1
ATOM 852 N N . ASP A 1 114 ? 17.550 4.399 -10.972 1.00 59.31 114 ASP A N 1
ATOM 853 C CA . ASP A 1 114 ? 17.330 2.975 -11.130 1.00 59.31 114 ASP A CA 1
ATOM 854 C C . ASP A 1 114 ? 15.833 2.682 -11.272 1.00 59.31 114 ASP A C 1
ATOM 856 O O . ASP A 1 114 ? 14.995 3.301 -10.611 1.00 59.31 114 ASP A O 1
ATOM 860 N N . PRO A 1 115 ? 15.459 1.742 -12.142 1.00 63.31 115 PRO A N 1
ATOM 861 C CA . PRO A 1 115 ? 14.081 1.294 -12.217 1.00 63.31 115 PRO A CA 1
ATOM 862 C C . PRO A 1 115 ? 13.649 0.647 -10.895 1.00 63.31 115 PRO A C 1
ATOM 864 O O . PRO A 1 115 ? 14.332 -0.218 -10.344 1.00 63.31 115 PRO A O 1
ATOM 867 N N . CYS A 1 116 ? 12.492 1.069 -10.389 1.00 69.62 116 CYS A N 1
ATOM 868 C CA . CYS A 1 116 ? 11.892 0.563 -9.158 1.00 69.62 116 CYS A CA 1
ATOM 86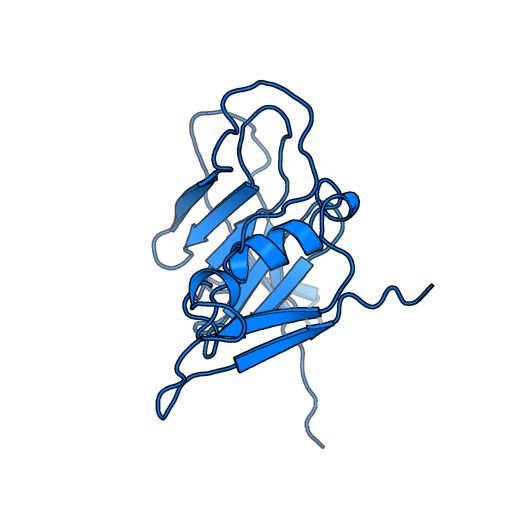9 C C . CYS A 1 116 ? 10.565 -0.154 -9.414 1.00 69.62 116 CYS A C 1
ATOM 871 O O . CYS A 1 116 ? 9.913 0.027 -10.443 1.00 69.62 116 CYS A O 1
ATOM 873 N N . ASN A 1 117 ? 10.169 -0.962 -8.433 1.00 79.50 117 ASN A N 1
ATOM 874 C CA . ASN A 1 117 ? 8.806 -1.458 -8.303 1.00 79.50 117 ASN A CA 1
ATOM 875 C C . ASN A 1 117 ? 7.855 -0.321 -7.882 1.00 79.50 117 ASN A C 1
ATOM 877 O O . ASN A 1 117 ? 8.287 0.730 -7.392 1.00 79.50 117 ASN A O 1
ATOM 881 N N . LEU A 1 118 ? 6.552 -0.531 -8.068 1.00 81.56 118 LEU A N 1
ATOM 882 C CA . LEU A 1 118 ? 5.544 0.486 -7.765 1.00 81.56 118 LEU A CA 1
ATOM 883 C C . LEU A 1 118 ? 5.474 0.854 -6.281 1.00 81.56 118 LEU A C 1
ATOM 885 O O . LEU A 1 118 ? 5.250 2.019 -5.961 1.00 81.56 118 LEU A O 1
ATOM 889 N N . ASP A 1 119 ? 5.669 -0.101 -5.378 1.00 84.81 119 ASP A N 1
ATOM 890 C CA . ASP A 1 119 ? 5.699 0.141 -3.934 1.00 84.81 119 ASP A CA 1
ATOM 891 C C . ASP A 1 119 ? 6.758 1.188 -3.537 1.00 84.81 119 ASP A C 1
ATOM 893 O O . ASP A 1 119 ? 6.453 2.146 -2.822 1.00 84.81 119 ASP A O 1
ATOM 897 N N . VAL A 1 120 ? 7.970 1.075 -4.085 1.00 80.44 120 VAL A N 1
ATOM 898 C CA . VAL A 1 120 ? 9.064 2.040 -3.905 1.00 80.44 120 VAL A CA 1
ATOM 899 C C . VAL A 1 120 ? 8.708 3.392 -4.509 1.00 80.44 120 VAL A C 1
ATOM 901 O O . VAL A 1 120 ? 8.881 4.424 -3.859 1.00 80.44 120 VAL A O 1
ATOM 904 N N . TYR A 1 121 ? 8.161 3.404 -5.725 1.00 78.12 121 TYR A N 1
ATOM 905 C CA . TYR A 1 121 ? 7.739 4.641 -6.375 1.00 78.12 121 TYR A CA 1
ATOM 906 C C . TYR A 1 121 ? 6.676 5.392 -5.555 1.00 78.12 121 TYR A C 1
ATOM 908 O O . TYR A 1 121 ? 6.775 6.607 -5.353 1.00 78.12 121 TYR A O 1
ATOM 916 N N . LEU A 1 122 ? 5.661 4.678 -5.060 1.00 80.94 122 LEU A N 1
ATOM 917 C CA . LEU A 1 122 ? 4.591 5.257 -4.251 1.00 80.94 122 LEU A CA 1
ATOM 918 C C . LEU A 1 122 ? 5.118 5.755 -2.908 1.00 80.94 122 LEU A C 1
ATOM 920 O O . LEU A 1 122 ? 4.771 6.868 -2.515 1.00 80.94 122 LEU A O 1
ATOM 924 N N . ALA A 1 123 ? 5.995 5.002 -2.242 1.00 80.06 123 ALA A N 1
ATOM 925 C CA . ALA A 1 123 ? 6.627 5.453 -1.007 1.00 80.06 123 ALA A CA 1
ATOM 926 C C . ALA A 1 123 ? 7.378 6.784 -1.199 1.00 80.06 123 ALA A C 1
ATOM 928 O O . ALA A 1 123 ? 7.186 7.716 -0.415 1.00 80.06 123 ALA A O 1
ATOM 929 N N . CYS A 1 124 ? 8.130 6.923 -2.297 1.00 75.81 124 CYS A N 1
ATOM 930 C CA . CYS A 1 124 ? 8.814 8.169 -2.658 1.00 75.81 124 CYS A CA 1
ATOM 931 C C . CYS A 1 124 ? 7.852 9.329 -2.976 1.00 75.81 124 CYS A C 1
ATOM 933 O O . CYS A 1 124 ? 8.170 10.487 -2.711 1.00 75.81 124 CYS A O 1
ATOM 935 N N . CYS A 1 125 ? 6.671 9.053 -3.537 1.00 74.19 125 CYS A N 1
ATOM 936 C CA . CYS A 1 125 ? 5.656 10.077 -3.828 1.00 74.19 125 CYS A CA 1
ATOM 937 C C . CYS A 1 125 ? 4.906 10.570 -2.577 1.00 74.19 125 CYS A C 1
ATOM 939 O O . CYS A 1 125 ? 4.324 11.666 -2.579 1.00 74.19 125 CYS A O 1
ATOM 941 N N . ILE A 1 126 ? 4.869 9.734 -1.539 1.00 76.06 126 ILE A N 1
ATOM 942 C CA . ILE A 1 126 ? 4.097 9.946 -0.316 1.00 76.06 126 ILE A CA 1
ATOM 943 C C . ILE A 1 126 ? 4.903 10.706 0.746 1.00 76.06 126 ILE A C 1
ATOM 945 O O . ILE A 1 126 ? 4.312 11.531 1.448 1.00 76.06 126 ILE A O 1
ATOM 949 N N . ASP A 1 127 ? 6.227 10.524 0.824 1.00 71.50 127 ASP A N 1
ATOM 950 C CA . ASP A 1 127 ? 7.088 11.284 1.740 1.00 71.50 127 ASP A CA 1
ATOM 951 C C . ASP A 1 127 ? 8.123 12.166 1.015 1.00 71.50 127 ASP A C 1
ATOM 953 O O . ASP A 1 127 ? 8.848 11.749 0.114 1.00 71.50 127 ASP A O 1
ATOM 957 N N . VAL A 1 128 ? 8.168 13.442 1.411 1.00 52.25 128 VAL A N 1
ATOM 958 C CA . VAL A 1 128 ? 8.710 14.586 0.641 1.00 52.25 128 VAL A CA 1
ATOM 959 C C . VAL A 1 128 ? 10.230 14.539 0.416 1.00 52.25 128 VAL A C 1
ATOM 961 O O . VAL A 1 128 ? 10.765 15.293 -0.396 1.00 52.25 128 VAL A O 1
ATOM 964 N N . VAL A 1 129 ? 10.944 13.626 1.066 1.00 52.06 129 VAL A N 1
ATOM 965 C CA . VAL A 1 129 ? 12.408 13.533 0.990 1.00 52.06 129 VAL A CA 1
ATOM 966 C C . VAL A 1 129 ? 12.911 12.968 -0.356 1.00 52.06 129 VAL A C 1
ATOM 968 O O . VAL A 1 129 ? 14.096 13.090 -0.658 1.00 52.06 129 VAL A O 1
ATOM 971 N N . GLN A 1 130 ? 12.039 12.401 -1.202 1.00 48.22 130 GLN A N 1
ATOM 972 C CA . GLN A 1 130 ? 12.429 11.729 -2.459 1.00 48.22 130 GLN A CA 1
ATOM 973 C C . GLN A 1 130 ? 11.731 12.270 -3.729 1.00 48.22 130 GLN A C 1
ATOM 975 O O . GLN A 1 130 ? 11.976 11.784 -4.827 1.00 48.22 130 GLN A O 1
ATOM 980 N N . VAL A 1 131 ? 10.873 13.296 -3.643 1.00 48.03 131 VAL A N 1
ATOM 981 C CA . VAL A 1 131 ? 10.158 13.804 -4.840 1.00 48.03 131 VAL A CA 1
ATOM 982 C C . VAL A 1 131 ? 11.085 14.577 -5.787 1.00 48.03 131 VAL A C 1
ATOM 984 O O . VAL A 1 131 ? 10.930 14.500 -7.003 1.00 48.03 131 VAL A O 1
ATOM 987 N N . LEU A 1 132 ? 12.091 15.283 -5.258 1.00 42.84 132 LEU A N 1
ATOM 988 C CA . LEU A 1 132 ? 13.054 16.041 -6.074 1.00 42.84 132 LEU A CA 1
ATOM 989 C C . LEU A 1 132 ? 14.094 15.150 -6.774 1.00 42.84 132 LEU A C 1
ATOM 991 O O . LEU A 1 132 ? 14.827 15.631 -7.636 1.00 42.84 132 LEU A O 1
ATOM 995 N N . THR A 1 133 ? 14.166 13.868 -6.405 1.00 47.94 133 THR A N 1
ATOM 996 C CA . THR A 1 133 ? 15.063 12.874 -7.001 1.00 47.94 133 THR A CA 1
ATOM 997 C C . THR A 1 133 ? 14.363 12.026 -8.069 1.00 47.94 133 THR A C 1
ATOM 999 O O . THR A 1 133 ? 15.020 11.242 -8.744 1.00 47.94 133 THR A O 1
ATOM 1002 N N . MET A 1 134 ? 13.059 12.188 -8.301 1.00 55.00 134 MET A N 1
ATOM 1003 C CA . MET A 1 134 ? 12.363 11.449 -9.356 1.00 55.00 134 MET A CA 1
ATOM 1004 C C . MET A 1 134 ? 12.670 12.029 -10.738 1.00 55.00 134 MET A C 1
ATOM 1006 O O . MET A 1 134 ? 12.624 13.243 -10.951 1.00 55.00 134 MET A O 1
ATOM 1010 N N . ARG A 1 135 ? 12.974 11.156 -11.707 1.00 53.72 135 ARG A N 1
ATOM 1011 C CA . ARG A 1 135 ? 13.209 11.570 -13.094 1.00 53.72 135 ARG A CA 1
ATOM 1012 C C . ARG A 1 135 ? 11.951 12.273 -13.636 1.00 53.72 135 ARG A C 1
ATOM 1014 O O . ARG A 1 135 ? 10.870 11.687 -13.583 1.00 53.72 135 ARG A O 1
ATOM 1021 N N . PRO A 1 136 ? 12.063 13.489 -14.197 1.00 52.31 136 PRO A N 1
ATOM 1022 C CA . PRO A 1 136 ? 10.939 14.139 -14.863 1.00 52.31 136 PRO A CA 1
ATOM 1023 C C . PRO A 1 136 ? 10.448 13.272 -16.032 1.00 52.31 136 PRO A C 1
ATOM 1025 O O . PRO A 1 136 ? 11.230 12.969 -16.936 1.00 52.31 136 PRO A O 1
ATOM 1028 N N . GLY A 1 137 ? 9.173 12.870 -16.026 1.00 57.31 137 GLY A N 1
ATOM 1029 C CA . GLY A 1 137 ? 8.594 12.039 -17.090 1.00 57.31 137 GLY A CA 1
ATOM 1030 C C . GLY A 1 137 ? 7.541 11.034 -16.618 1.00 57.31 137 GLY A C 1
ATOM 1031 O O . GLY A 1 137 ? 7.204 10.955 -15.441 1.00 57.31 137 GLY A O 1
ATOM 1032 N N . GLY A 1 138 ? 6.972 10.276 -17.552 1.00 60.62 138 GLY A N 1
ATOM 1033 C CA . GLY A 1 138 ? 6.087 9.165 -17.203 1.00 60.62 138 GLY A CA 1
ATOM 1034 C C . GLY A 1 138 ? 6.885 7.964 -16.691 1.00 60.62 138 GLY A C 1
ATOM 1035 O O . GLY A 1 138 ? 7.884 7.602 -17.306 1.00 60.62 138 GLY A O 1
ATOM 1036 N N . LEU A 1 139 ? 6.442 7.345 -15.599 1.00 70.56 139 LEU A N 1
ATOM 1037 C CA . LEU A 1 139 ? 6.852 6.003 -15.195 1.00 70.56 139 LEU A CA 1
ATOM 1038 C C . LEU A 1 139 ? 6.052 4.987 -16.019 1.00 70.56 139 LEU A C 1
ATOM 1040 O O . LEU A 1 139 ? 4.825 5.077 -16.093 1.00 70.56 139 LEU A O 1
ATOM 1044 N N . VAL A 1 140 ? 6.746 4.022 -16.619 1.00 74.19 140 VAL A N 1
ATOM 1045 C CA . VAL A 1 140 ? 6.128 2.872 -17.286 1.00 74.19 140 VAL A CA 1
ATOM 1046 C C . VAL A 1 140 ? 6.492 1.618 -16.504 1.00 74.19 140 VAL A C 1
ATOM 1048 O O . VAL A 1 140 ? 7.668 1.355 -16.254 1.00 74.19 140 VAL A O 1
ATOM 1051 N N . LEU A 1 141 ? 5.481 0.854 -16.104 1.00 76.12 141 LEU A N 1
ATOM 1052 C CA . LEU A 1 141 ? 5.653 -0.427 -15.432 1.00 76.12 141 LEU A CA 1
ATOM 1053 C C . LEU A 1 141 ? 5.136 -1.550 -16.323 1.00 76.12 141 LEU A C 1
ATOM 1055 O O . LEU A 1 141 ? 4.074 -1.407 -16.923 1.00 76.12 141 LEU A O 1
ATOM 1059 N N . ILE A 1 142 ? 5.851 -2.668 -16.355 1.00 78.62 142 ILE A N 1
ATOM 1060 C CA . ILE A 1 142 ? 5.395 -3.938 -16.924 1.00 78.62 142 ILE A CA 1
ATOM 1061 C C . ILE A 1 142 ? 5.301 -4.921 -15.760 1.00 78.62 142 ILE A C 1
ATOM 1063 O O . ILE A 1 142 ? 6.291 -5.158 -15.068 1.00 78.62 142 ILE A O 1
ATOM 1067 N N . ASN A 1 143 ? 4.105 -5.452 -15.502 1.00 81.19 143 ASN A N 1
ATOM 1068 C CA . ASN A 1 143 ? 3.824 -6.337 -14.367 1.00 81.19 143 ASN A CA 1
ATOM 1069 C C . ASN A 1 143 ? 4.359 -5.778 -13.040 1.00 81.19 143 ASN A C 1
ATOM 1071 O O . ASN A 1 143 ? 4.976 -6.494 -12.251 1.00 81.19 143 ASN A O 1
ATOM 1075 N N . ASP A 1 144 ? 4.122 -4.480 -12.820 1.00 75.38 144 ASP A N 1
ATOM 1076 C CA . ASP A 1 144 ? 4.463 -3.763 -11.585 1.00 75.38 144 ASP A CA 1
ATOM 1077 C C . ASP A 1 144 ? 5.962 -3.536 -11.331 1.00 75.38 144 ASP A C 1
ATOM 1079 O O . ASP A 1 144 ? 6.378 -3.126 -10.246 1.00 75.38 144 ASP A O 1
ATOM 1083 N N . ARG A 1 145 ? 6.779 -3.769 -12.363 1.00 71.81 145 ARG A N 1
ATOM 1084 C CA . ARG A 1 145 ? 8.216 -3.492 -12.380 1.00 71.81 145 ARG A CA 1
ATOM 1085 C C . ARG A 1 145 ? 8.533 -2.403 -13.388 1.00 71.81 145 ARG A C 1
ATOM 1087 O O . ARG A 1 145 ? 7.928 -2.378 -14.457 1.00 71.81 145 ARG A O 1
ATOM 1094 N N . GLY A 1 146 ? 9.502 -1.540 -13.080 1.00 73.31 146 GLY A N 1
ATOM 1095 C CA . GLY A 1 146 ? 10.040 -0.569 -14.037 1.00 73.31 146 GLY A CA 1
ATOM 1096 C C . GLY A 1 146 ? 10.375 -1.237 -15.366 1.00 73.31 146 GLY A C 1
ATOM 1097 O O . GLY A 1 146 ? 11.158 -2.185 -15.396 1.00 73.31 146 GLY A O 1
ATOM 1098 N N . TRP A 1 147 ? 9.774 -0.761 -16.458 1.00 76.75 147 TRP A N 1
ATOM 1099 C CA . TRP A 1 147 ? 9.968 -1.328 -17.795 1.00 76.75 147 TRP A CA 1
ATOM 1100 C C . TRP A 1 147 ? 11.442 -1.359 -18.222 1.00 76.75 147 TRP A C 1
ATOM 1102 O O . TRP A 1 147 ? 11.823 -2.237 -18.991 1.00 76.75 147 TRP A O 1
ATOM 1112 N N . GLU A 1 148 ? 12.306 -0.486 -17.689 1.00 76.81 148 GLU A N 1
ATOM 1113 C CA . GLU A 1 148 ? 13.746 -0.537 -17.952 1.00 76.81 148 GLU A CA 1
ATOM 1114 C C . GLU A 1 148 ? 14.392 -1.836 -17.433 1.00 76.81 148 GLU A C 1
ATOM 1116 O O . GLU A 1 148 ? 15.328 -2.328 -18.060 1.00 76.81 148 GLU A O 1
ATOM 1121 N N . LEU A 1 149 ? 13.864 -2.450 -16.360 1.00 73.44 149 LEU A N 1
ATOM 1122 C CA . LEU A 1 149 ? 14.283 -3.793 -15.906 1.00 73.44 149 LEU A CA 1
ATOM 1123 C C . LEU A 1 149 ? 13.813 -4.901 -16.843 1.00 73.44 149 LEU A C 1
ATOM 1125 O O . LEU A 1 149 ? 14.377 -5.993 -16.836 1.00 73.44 149 LEU A O 1
ATOM 1129 N N . CYS A 1 150 ? 12.774 -4.632 -17.624 1.00 75.25 150 CYS A N 1
ATOM 1130 C CA . CYS A 1 150 ? 12.182 -5.571 -18.566 1.00 75.25 150 CYS A CA 1
ATOM 1131 C C . CYS A 1 150 ? 12.772 -5.439 -19.981 1.00 75.25 150 CYS A C 1
ATOM 1133 O O . CYS A 1 150 ? 12.309 -6.127 -20.880 1.00 75.25 150 CYS A O 1
ATOM 1135 N N . GLY A 1 151 ? 13.780 -4.579 -20.190 1.00 77.00 151 GLY A N 1
ATOM 1136 C CA . GLY A 1 151 ? 14.385 -4.318 -21.506 1.00 77.00 151 GLY A CA 1
ATOM 1137 C C . GLY A 1 151 ? 13.976 -2.985 -22.144 1.00 77.00 151 GLY A C 1
ATOM 1138 O O . GLY A 1 151 ? 14.399 -2.674 -23.255 1.00 77.00 151 GLY A O 1
ATOM 1139 N N . GLY A 1 152 ? 13.185 -2.161 -21.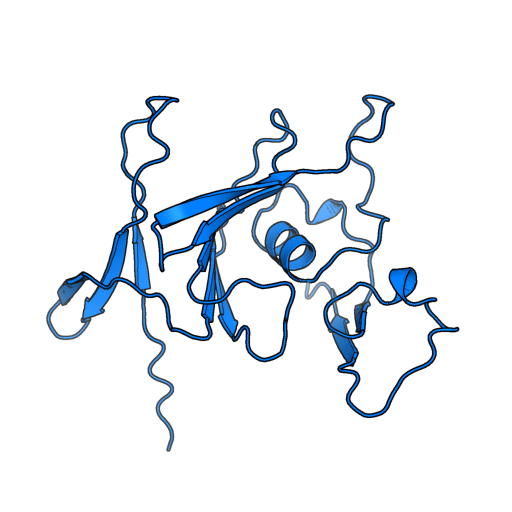453 1.00 81.81 152 GLY A N 1
ATOM 1140 C CA . GLY A 1 152 ? 12.762 -0.845 -21.928 1.00 81.81 152 GLY A CA 1
ATOM 1141 C C . GLY A 1 152 ? 11.946 -0.937 -23.217 1.00 81.81 152 GLY A C 1
ATOM 1142 O O . GLY A 1 152 ? 10.891 -1.563 -23.246 1.00 81.81 152 GLY A O 1
ATOM 1143 N N . LEU A 1 153 ? 12.435 -0.310 -24.291 1.00 79.69 153 LEU A N 1
ATOM 1144 C CA . LEU A 1 153 ? 11.789 -0.359 -25.610 1.00 79.69 153 LEU A CA 1
ATOM 1145 C C . LEU A 1 153 ? 11.887 -1.734 -26.286 1.00 79.69 153 LEU A C 1
ATOM 1147 O O . LEU A 1 153 ? 11.081 -2.015 -27.169 1.00 79.69 153 LEU A O 1
ATOM 1151 N N . ASP A 1 154 ? 12.838 -2.566 -25.863 1.00 84.75 154 ASP A N 1
ATOM 1152 C CA . ASP A 1 154 ? 13.060 -3.911 -26.401 1.00 84.75 154 ASP A CA 1
ATOM 1153 C C . ASP A 1 154 ? 12.353 -4.994 -25.563 1.00 84.75 154 ASP A C 1
ATOM 1155 O O . ASP A 1 154 ? 12.571 -6.185 -25.779 1.00 84.75 154 ASP A O 1
ATOM 1159 N N . ALA A 1 155 ? 11.524 -4.599 -24.589 1.00 83.94 155 ALA A N 1
ATOM 1160 C CA . ALA A 1 155 ? 10.767 -5.533 -23.765 1.00 83.94 155 ALA A CA 1
ATOM 1161 C C . ALA A 1 155 ? 9.764 -6.330 -24.619 1.00 83.94 155 ALA A C 1
ATOM 1163 O O . ALA A 1 155 ? 8.858 -5.758 -25.233 1.00 83.94 155 ALA A O 1
ATOM 1164 N N . GLU A 1 156 ? 9.901 -7.657 -24.636 1.00 85.62 156 GLU A N 1
ATOM 1165 C CA . GLU A 1 156 ? 8.915 -8.550 -25.246 1.00 85.62 156 GLU A CA 1
ATOM 1166 C C . GLU A 1 156 ? 7.717 -8.703 -24.302 1.00 85.62 156 GLU A C 1
ATOM 1168 O O . GLU A 1 156 ? 7.871 -9.147 -23.166 1.00 85.62 156 GLU A O 1
ATOM 1173 N N . LEU A 1 157 ? 6.528 -8.305 -24.767 1.00 86.75 157 LEU A N 1
ATOM 1174 C CA . LEU A 1 157 ? 5.284 -8.420 -24.005 1.00 86.75 157 LEU A CA 1
ATOM 1175 C C . LEU A 1 157 ? 4.586 -9.745 -24.306 1.00 86.75 157 LEU A C 1
ATOM 1177 O O . LEU A 1 157 ? 4.377 -10.101 -25.470 1.00 86.75 157 LEU A O 1
ATOM 1181 N N . GLU A 1 158 ? 4.154 -10.428 -23.253 1.00 88.88 158 GLU A N 1
ATOM 1182 C CA . GLU A 1 158 ? 3.369 -11.652 -23.337 1.00 88.88 158 GLU A CA 1
ATOM 1183 C C . GLU A 1 158 ? 1.862 -11.389 -23.189 1.00 88.88 158 GLU A C 1
ATOM 1185 O O . GLU A 1 158 ? 1.393 -10.365 -22.678 1.00 88.88 158 GLU A O 1
ATOM 1190 N N . GLU A 1 159 ? 1.054 -12.350 -23.643 1.00 82.50 159 GLU A N 1
ATOM 1191 C CA . GLU A 1 159 ? -0.386 -12.320 -23.405 1.00 82.50 159 GLU A CA 1
ATOM 1192 C C . GLU A 1 159 ? -0.653 -12.368 -21.889 1.00 82.50 159 GLU A C 1
ATOM 1194 O O . GLU A 1 159 ? -0.297 -13.349 -21.235 1.00 82.50 159 GLU A O 1
ATOM 1199 N N . LYS A 1 160 ? -1.352 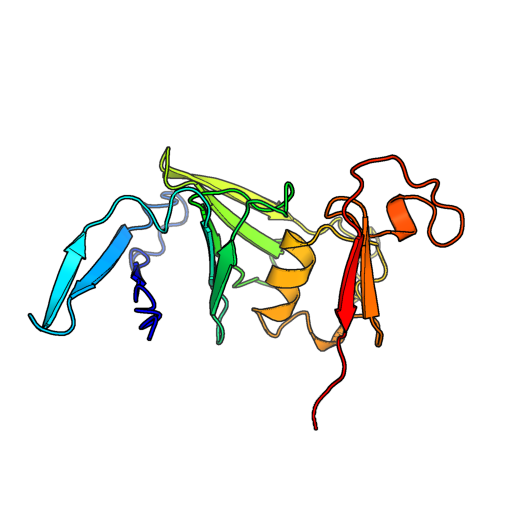-11.341 -21.370 1.00 84.06 160 LYS A N 1
ATOM 1200 C CA . LYS A 1 160 ? -1.676 -11.053 -19.948 1.00 84.06 160 LYS A CA 1
ATOM 1201 C C . LYS A 1 160 ? -0.706 -10.128 -19.212 1.00 84.06 160 LYS A C 1
ATOM 1203 O O . LYS A 1 160 ? -0.977 -9.831 -18.048 1.00 84.06 160 LYS A O 1
ATOM 1208 N N . ASP A 1 161 ? 0.332 -9.615 -19.868 1.00 85.00 161 ASP A N 1
ATOM 1209 C CA . ASP A 1 161 ? 1.154 -8.571 -19.261 1.00 85.00 161 ASP A CA 1
ATOM 1210 C C . ASP A 1 161 ? 0.341 -7.300 -18.991 1.00 85.00 161 ASP A C 1
ATOM 1212 O O . ASP A 1 161 ? -0.452 -6.839 -19.820 1.00 85.00 161 ASP A O 1
ATOM 1216 N N . VAL A 1 162 ? 0.545 -6.720 -17.809 1.00 77.75 162 VAL A N 1
ATOM 1217 C CA . VAL A 1 162 ? -0.095 -5.471 -17.391 1.00 77.75 162 VAL A CA 1
ATOM 1218 C C . VAL A 1 162 ? 0.903 -4.333 -17.543 1.00 77.75 162 VAL A C 1
ATOM 1220 O O . VAL A 1 162 ? 1.890 -4.267 -16.812 1.00 77.75 162 VAL A O 1
ATOM 1223 N N . VAL A 1 163 ? 0.625 -3.412 -18.469 1.00 79.38 163 VAL A N 1
ATOM 1224 C CA . VAL A 1 163 ? 1.433 -2.201 -18.667 1.00 79.38 163 VAL A CA 1
ATOM 1225 C C . VAL A 1 163 ? 0.746 -1.002 -18.016 1.00 79.38 163 VAL A C 1
ATOM 1227 O O . VAL A 1 163 ? -0.404 -0.689 -18.330 1.00 79.38 163 VAL A O 1
ATOM 1230 N N . VAL A 1 164 ? 1.448 -0.317 -17.113 1.00 76.62 164 VAL A N 1
ATOM 1231 C CA . VAL A 1 164 ? 0.932 0.833 -16.356 1.00 76.62 164 VAL A CA 1
ATOM 1232 C C . VAL A 1 164 ? 1.734 2.074 -16.717 1.00 76.62 164 VAL A C 1
ATOM 1234 O O . VAL A 1 164 ? 2.956 2.074 -16.617 1.00 76.62 164 VAL A O 1
ATOM 1237 N N . PHE A 1 165 ? 1.043 3.149 -17.097 1.00 73.62 165 PHE A N 1
ATOM 1238 C CA . PHE A 1 165 ? 1.645 4.453 -17.372 1.00 73.62 165 PHE A CA 1
ATOM 1239 C C . PHE A 1 165 ? 1.248 5.437 -16.270 1.00 73.62 165 PHE A C 1
ATOM 1241 O O . PHE A 1 165 ? 0.071 5.766 -16.124 1.00 73.62 165 PHE A O 1
ATOM 1248 N N . ILE A 1 166 ? 2.220 5.932 -15.509 1.00 69.69 166 ILE A N 1
ATOM 1249 C CA . ILE A 1 166 ? 2.016 6.932 -14.457 1.00 69.69 166 ILE A CA 1
ATOM 1250 C C . ILE A 1 166 ? 2.708 8.221 -14.891 1.00 69.69 166 ILE A C 1
ATOM 1252 O O . ILE A 1 166 ? 3.928 8.293 -14.958 1.00 69.69 166 ILE A O 1
ATOM 1256 N N . SER A 1 167 ? 1.939 9.263 -15.194 1.00 60.06 167 SER A N 1
ATOM 1257 C CA . SER A 1 167 ? 2.501 10.571 -15.543 1.00 60.06 167 SER A CA 1
ATOM 1258 C C . SER A 1 167 ? 2.859 11.365 -14.284 1.00 60.06 167 SER A C 1
ATOM 1260 O O . SER A 1 167 ? 1.995 11.579 -13.438 1.00 60.06 167 SER A O 1
ATOM 1262 N N . THR A 1 168 ? 4.098 11.859 -14.177 1.00 59.19 168 THR A N 1
ATOM 1263 C CA . THR A 1 168 ? 4.528 12.786 -13.103 1.00 59.19 168 THR A CA 1
ATOM 1264 C C . THR A 1 168 ? 4.318 14.261 -13.457 1.00 59.19 168 THR A C 1
ATOM 1266 O O . THR A 1 168 ? 4.967 15.138 -12.880 1.00 59.19 168 THR A O 1
ATOM 1269 N N . LEU A 1 169 ? 3.447 14.561 -14.433 1.00 48.28 169 LEU A N 1
ATOM 1270 C CA . LEU A 1 169 ? 3.171 15.937 -14.852 1.00 48.28 169 LEU A CA 1
ATOM 1271 C C . LEU A 1 169 ? 2.847 16.800 -13.627 1.00 48.28 169 LEU A C 1
ATOM 1273 O O . LEU A 1 169 ? 1.824 16.625 -12.966 1.00 48.28 169 LEU A O 1
ATOM 1277 N N . HIS A 1 170 ? 3.760 17.725 -13.335 1.00 50.19 170 HIS A N 1
ATOM 1278 C CA . HIS A 1 170 ? 3.595 18.723 -12.296 1.00 50.19 170 HIS A CA 1
ATOM 1279 C C . HIS A 1 170 ? 2.457 19.644 -12.741 1.00 50.19 170 HIS A C 1
ATOM 1281 O O . HIS A 1 170 ? 2.620 20.420 -13.684 1.00 50.19 170 HIS A O 1
ATOM 1287 N N . VAL A 1 171 ? 1.295 19.547 -12.098 1.00 39.16 171 VAL A N 1
ATOM 1288 C CA . VAL A 1 171 ? 0.311 20.628 -12.170 1.00 39.16 171 VAL A CA 1
ATOM 1289 C C . VAL A 1 171 ? 0.850 21.727 -11.261 1.00 39.16 171 VAL A C 1
ATOM 1291 O O . VAL A 1 171 ? 0.904 21.547 -10.045 1.00 39.16 171 VAL A O 1
ATOM 1294 N N . GLY A 1 172 ? 1.368 22.785 -11.889 1.00 38.59 172 GLY A N 1
ATOM 1295 C CA . GLY A 1 172 ? 1.815 24.007 -11.220 1.00 38.59 172 GLY A CA 1
ATOM 1296 C C . GLY A 1 172 ? 0.668 24.789 -10.603 1.00 38.59 172 GLY A C 1
ATOM 1297 O O . GLY A 1 172 ? -0.462 24.702 -11.138 1.00 38.59 172 GLY A O 1
#

Secondary structure (DSSP, 8-state):
--------EEEE--S---TT-----EEEEEETTTTEEEEES-S-TTEEEEE-SS-EEEEE-TT-TTSPTTEEEE----TTTTEEEEEEETTT--EEEEE----TT------B-S--BHHHHHHHHHSGGGGGGBPSSEEEEETTEEGGGGTGGGPPPPTT--EEEEE-----

Radius of gyration: 17.83 Å; chains: 1; bounding box: 57×36×50 Å

Sequence (172 aa):
MATSTGDVLTVELDPEPRLVDRGQVEVFQVDVDAGKLVPTSTVGADRAVFIGSTRALSISTRLFPSIAANAVYFCIGSISMDLLFYIVHLDNGWGEPARLPYSDQGQAVGPFVDPCNLDVYLACCIDVVQVLTMRPGGLVLINDRGWELCGGLDAELEEKDVVVFISTLHVG

InterPro domains:
  IPR005174 KIB1-4, beta-propeller [PF03478] (3-82)
  IPR012675 Beta-grasp domain superfamily [G3DSA:3.10.20.30] (127-172)
  IPR015221 Ubiquitin-related modifier 1 [PF09138] (133-172)
  IPR016155 Molybdopterin synthase/thiamin biosynthesis sulphur carrier, beta-grasp [SSF54285] (133-172)

pLDDT: mean 70.23, std 18.19, range [25.64, 93.25]

Organism: Panicum miliaceum (NCBI:txid4540)

Foldseek 3Di:
DDPPPPFDKDWDDDPDPPVPDNDFTWIWTQPPVVRDTHTDLFPDQQWEWEAEPPAIDIDGCPQAVVDDGRKYWDQHDDPVPQFRTKIQRSVVRDIDTDGDPDPPPPDPDAQPPDKAFVVSVVSLVNYPPHPVSHDQFKQKDWSRTGCVVQVNVPRDDDVPIDIDIHHPPDPD